Protein AF-A0A1V4M5H8-F1 (afdb_monomer_lite)

Radius of gyration: 16.54 Å; chains: 1; bounding box: 33×62×36 Å

Foldseek 3Di:
DDDPPPPDPPPPFAFQVVLCVVADPQADEDEDPVGGTDDVLVSQLVNLLSVDPQWRYWYDYRFKIKTKSAAPPDPVRGHDFAEPDQDMFIWMWGADPVQQEIERPGGYDNDPPSRLSSLCSSPVSRDLSHAYEYADDPDVCPVVVVCVVPVSHHYDHD

Sequence (158 aa):
MVPHDSRSQHKQENTVAQLIKDVNDDTQIWALKKVKTIHPIVESTVKNLAGLEIIKFIRITGNSIQASSELSGNKLKVPATKPFHPTAAGVHLIYDFEFKTMEFYELNSPAKGWGEKMVNASLQSLPKDWEVALVFDWSNGFWDKMEQKYNHVRWLRI

Structure (mmCIF, N/CA/C/O backbone):
data_AF-A0A1V4M5H8-F1
#
_entry.id   AF-A0A1V4M5H8-F1
#
loop_
_atom_site.group_PDB
_atom_site.id
_atom_site.type_symbol
_atom_site.label_atom_id
_atom_site.label_alt_id
_atom_site.label_comp_id
_atom_site.label_asym_id
_atom_site.label_entity_id
_atom_site.label_seq_id
_atom_site.pdbx_PDB_ins_code
_atom_site.Cartn_x
_atom_site.Cartn_y
_atom_site.Cartn_z
_atom_site.occupancy
_atom_site.B_iso_or_equiv
_atom_site.auth_seq_id
_atom_site.auth_comp_id
_atom_site.auth_asym_id
_atom_site.auth_atom_id
_atom_site.pdbx_PDB_model_num
ATOM 1 N N . MET A 1 1 ? -16.929 -46.183 10.441 1.00 47.81 1 MET A N 1
ATOM 2 C CA . MET A 1 1 ? -17.044 -45.068 11.400 1.00 47.81 1 MET A CA 1
ATOM 3 C C . MET A 1 1 ? -15.652 -44.530 11.690 1.00 47.81 1 MET A C 1
ATOM 5 O O . MET A 1 1 ? -14.951 -45.119 12.493 1.00 47.81 1 MET A O 1
ATOM 9 N N . VAL A 1 2 ? -15.261 -43.455 11.001 1.00 38.75 2 VAL A N 1
ATOM 10 C CA . VAL A 1 2 ? -14.340 -42.414 11.490 1.00 38.75 2 VAL A CA 1
ATOM 11 C C . VAL A 1 2 ? -14.805 -41.129 10.789 1.00 38.75 2 VAL A C 1
ATOM 13 O O . VAL A 1 2 ? -14.890 -41.150 9.560 1.00 38.75 2 VAL A O 1
ATOM 16 N N . PRO A 1 3 ? -15.203 -40.055 11.490 1.00 43.56 3 PRO A N 1
ATOM 17 C CA . PRO A 1 3 ? -15.567 -38.811 10.828 1.00 43.56 3 PRO A CA 1
ATOM 18 C C . PRO A 1 3 ? -14.292 -38.117 10.353 1.00 43.56 3 PRO A C 1
ATOM 20 O O . PRO A 1 3 ? -13.342 -37.952 11.120 1.00 43.56 3 PRO A O 1
ATOM 23 N N . HIS A 1 4 ? -14.275 -37.706 9.088 1.00 39.00 4 HIS A N 1
ATOM 24 C CA . HIS A 1 4 ? -13.266 -36.800 8.562 1.00 39.00 4 HIS A CA 1
ATOM 25 C C . HIS A 1 4 ? -13.583 -35.410 9.131 1.00 39.00 4 HIS A C 1
ATOM 27 O O . HIS A 1 4 ? -14.457 -34.707 8.631 1.00 39.00 4 HIS A O 1
ATOM 33 N N . ASP A 1 5 ? -12.955 -35.069 10.255 1.00 41.41 5 ASP A N 1
ATOM 34 C CA . ASP A 1 5 ? -13.091 -33.760 10.891 1.00 41.41 5 ASP A CA 1
ATOM 35 C C . ASP A 1 5 ? -12.311 -32.735 10.054 1.00 41.41 5 ASP A C 1
ATOM 37 O O . ASP A 1 5 ? -11.126 -32.476 10.269 1.00 41.41 5 ASP A O 1
ATOM 41 N N . SER A 1 6 ? -12.968 -32.190 9.031 1.00 41.28 6 SER A N 1
ATOM 42 C CA . SER A 1 6 ? -12.503 -31.037 8.265 1.00 41.28 6 SER A CA 1
ATOM 43 C C . SER A 1 6 ? -12.660 -29.769 9.107 1.00 41.28 6 SER A C 1
ATOM 45 O O . SER A 1 6 ? -13.464 -28.891 8.795 1.00 41.28 6 SER A O 1
ATOM 47 N N . ARG A 1 7 ? -11.884 -29.654 10.188 1.00 39.81 7 ARG A N 1
ATOM 48 C CA . ARG A 1 7 ? -11.632 -28.360 10.826 1.00 39.81 7 ARG A CA 1
ATOM 49 C C . ARG A 1 7 ? -10.633 -27.610 9.966 1.00 39.81 7 ARG A C 1
ATOM 51 O O . ARG A 1 7 ? -9.421 -27.724 10.138 1.00 39.81 7 ARG A O 1
ATOM 58 N N . SER A 1 8 ? -11.168 -26.836 9.026 1.00 40.91 8 SER A N 1
ATOM 59 C CA . SER A 1 8 ? -10.464 -25.694 8.459 1.00 40.91 8 SER A CA 1
ATOM 60 C C . SER A 1 8 ? -9.849 -24.899 9.607 1.00 40.91 8 SER A C 1
ATOM 62 O O . SER A 1 8 ? -10.552 -24.470 10.525 1.00 40.91 8 SER A O 1
ATOM 64 N N . GLN A 1 9 ? -8.530 -24.745 9.578 1.00 37.97 9 GLN A N 1
ATOM 65 C CA . GLN A 1 9 ? -7.795 -23.889 10.494 1.00 37.97 9 GLN A CA 1
ATOM 66 C C . GLN A 1 9 ? -8.355 -22.467 10.367 1.00 37.97 9 GLN A C 1
ATOM 68 O O . GLN A 1 9 ? -8.009 -21.737 9.440 1.00 37.97 9 GLN A O 1
ATOM 73 N N . HIS A 1 10 ? -9.246 -22.071 11.275 1.00 40.69 10 HIS A N 1
ATOM 74 C CA . HIS A 1 10 ? -9.630 -20.676 11.432 1.00 40.69 10 HIS A CA 1
ATOM 75 C C . HIS A 1 10 ? -8.394 -19.925 11.931 1.00 40.69 10 HIS A C 1
ATOM 77 O O . HIS A 1 10 ? -8.115 -19.885 13.129 1.00 40.69 10 HIS A O 1
ATOM 83 N N . LYS A 1 11 ? -7.617 -19.361 10.998 1.00 53.97 11 LYS A N 1
ATOM 84 C CA . LYS A 1 11 ? -6.679 -18.282 11.308 1.00 53.97 11 LYS A CA 1
ATOM 85 C C . LYS A 1 11 ? -7.484 -17.211 12.042 1.00 53.97 11 LYS A C 1
ATOM 87 O O . LYS A 1 11 ? -8.500 -16.752 11.533 1.00 53.97 11 LYS A O 1
ATOM 92 N N . GLN A 1 12 ? -7.058 -16.885 13.254 1.00 56.12 12 GLN A N 1
ATOM 93 C CA . GLN A 1 12 ? -7.701 -15.901 14.114 1.00 56.12 12 GLN A CA 1
ATOM 94 C C . GLN A 1 12 ? -7.756 -14.563 13.359 1.00 56.12 12 GLN A C 1
ATOM 96 O O . GLN A 1 12 ? -6.716 -13.983 13.053 1.00 56.12 12 GLN A O 1
ATOM 101 N N . GLU A 1 13 ? -8.950 -14.125 12.959 1.00 64.19 13 GLU A N 1
ATOM 102 C CA . GLU A 1 13 ? -9.109 -12.844 12.275 1.00 64.19 13 GLU A CA 1
ATOM 103 C C . GLU A 1 13 ? -8.926 -11.710 13.287 1.00 64.19 13 GLU A C 1
ATOM 105 O O . GLU A 1 13 ? -9.642 -11.634 14.290 1.00 64.19 13 GLU A O 1
ATOM 110 N N . ASN A 1 14 ? -7.967 -10.821 13.030 1.00 79.69 14 ASN A N 1
ATOM 111 C CA . ASN A 1 14 ? -7.716 -9.673 13.892 1.00 79.69 14 ASN A CA 1
ATOM 112 C C . ASN A 1 14 ? -8.753 -8.575 13.644 1.00 79.69 14 ASN A C 1
ATOM 114 O O . ASN A 1 14 ? -9.340 -8.464 12.565 1.00 79.69 14 ASN A O 1
ATOM 118 N N . THR A 1 15 ? -9.016 -7.757 14.663 1.00 90.19 15 THR A N 1
ATOM 119 C CA . THR A 1 15 ? -9.978 -6.654 14.537 1.00 90.19 15 THR A CA 1
ATOM 120 C C . THR A 1 15 ? -9.291 -5.390 14.037 1.00 90.19 15 THR A C 1
ATOM 122 O O . THR A 1 15 ? -8.154 -5.100 14.411 1.00 90.19 15 THR A O 1
ATOM 125 N N . VAL A 1 16 ? -10.011 -4.577 13.258 1.00 88.19 16 VAL A N 1
ATOM 126 C CA . VAL A 1 16 ? -9.528 -3.248 12.835 1.00 88.19 16 VAL A CA 1
ATOM 127 C C . VAL A 1 16 ? -9.156 -2.388 14.048 1.00 88.19 16 VAL A C 1
ATOM 129 O O . VAL A 1 16 ? -8.155 -1.680 14.028 1.00 88.19 16 VAL A O 1
ATOM 132 N N . ALA A 1 17 ? -9.949 -2.462 15.120 1.00 88.12 17 ALA A N 1
ATOM 133 C CA . ALA A 1 17 ? -9.719 -1.682 16.332 1.00 88.12 17 ALA A CA 1
ATOM 134 C C . ALA A 1 17 ? -8.404 -2.050 17.033 1.00 88.12 17 ALA A C 1
ATOM 136 O O . ALA A 1 17 ? -7.766 -1.165 17.597 1.00 88.12 17 ALA A O 1
ATOM 137 N N . GLN A 1 18 ? -8.001 -3.325 17.002 1.00 88.94 18 GLN A N 1
ATOM 138 C CA . GLN A 1 18 ? -6.710 -3.744 17.545 1.00 88.94 18 GLN A CA 1
ATOM 139 C C . GLN A 1 18 ? -5.562 -3.268 16.654 1.00 88.94 18 GLN A C 1
ATOM 141 O O . GLN A 1 18 ? -4.627 -2.665 17.163 1.00 88.94 18 GLN A O 1
ATOM 146 N N . LEU A 1 19 ? -5.677 -3.431 15.331 1.00 90.00 19 LEU A N 1
ATOM 147 C CA . LEU A 1 19 ? -4.668 -2.935 14.389 1.00 90.00 19 LEU A CA 1
ATOM 148 C C . LEU A 1 19 ? -4.396 -1.436 14.575 1.00 90.00 19 LEU A C 1
ATOM 150 O O . LEU A 1 19 ? -3.241 -1.036 14.614 1.00 90.00 19 LEU A O 1
ATOM 154 N N . ILE A 1 20 ? -5.441 -0.615 14.712 1.00 88.75 20 ILE A N 1
ATOM 155 C CA . ILE A 1 20 ? -5.278 0.835 14.899 1.00 88.75 20 ILE A CA 1
ATOM 156 C C . ILE A 1 20 ? -4.496 1.153 16.183 1.00 88.75 20 ILE A C 1
ATOM 158 O O . ILE A 1 20 ? -3.740 2.112 16.195 1.00 88.75 20 ILE A O 1
ATOM 162 N N . LYS A 1 21 ? -4.648 0.355 17.247 1.00 87.12 21 LYS A N 1
ATOM 163 C CA . LYS A 1 21 ? -3.900 0.536 18.504 1.00 87.12 21 LYS A CA 1
ATOM 164 C C . LYS A 1 21 ? -2.452 0.054 18.420 1.00 87.12 21 LYS A C 1
ATOM 166 O O . LYS A 1 21 ? -1.613 0.546 19.162 1.00 87.12 21 LYS A O 1
ATOM 171 N N . ASP A 1 22 ? -2.185 -0.935 17.573 1.00 85.44 22 ASP A N 1
ATOM 172 C CA . ASP A 1 22 ? -0.861 -1.548 17.428 1.00 85.44 22 ASP A CA 1
ATOM 173 C C . ASP A 1 22 ? 0.089 -0.721 16.545 1.00 85.44 22 ASP A C 1
ATOM 175 O O . ASP A 1 22 ? 1.280 -1.027 16.470 1.00 85.44 22 ASP A O 1
ATOM 179 N N . VAL A 1 23 ? -0.428 0.273 15.822 1.00 85.00 23 VAL A N 1
ATOM 180 C CA . VAL A 1 23 ? 0.342 1.099 14.888 1.00 85.00 23 VAL A CA 1
ATOM 181 C C . VAL A 1 23 ? 0.589 2.483 15.490 1.00 85.00 23 VAL A C 1
ATOM 183 O O . VAL A 1 23 ? -0.276 3.020 16.170 1.00 85.00 23 VAL A O 1
ATOM 186 N N . ASN A 1 24 ? 1.781 3.037 15.241 1.00 66.56 24 ASN A N 1
ATOM 187 C CA . ASN A 1 24 ? 2.227 4.346 15.732 1.00 66.56 24 ASN A CA 1
ATOM 188 C C . ASN A 1 24 ? 1.207 5.474 15.453 1.00 66.56 24 ASN A C 1
ATOM 190 O O . ASN A 1 24 ? 0.618 5.532 14.370 1.00 66.56 24 ASN A O 1
ATOM 194 N N . ASP A 1 25 ? 1.089 6.409 16.399 1.00 75.56 25 ASP A N 1
ATOM 195 C CA . ASP A 1 25 ? 0.142 7.532 16.414 1.00 75.56 25 ASP A CA 1
ATOM 196 C C . ASP A 1 25 ? 0.324 8.520 15.242 1.00 75.56 25 ASP A C 1
ATOM 198 O O . ASP A 1 25 ? -0.598 9.269 14.909 1.00 75.56 25 ASP A O 1
ATOM 202 N N . ASP A 1 26 ? 1.483 8.508 14.575 1.00 86.31 26 ASP A N 1
ATOM 203 C CA . ASP A 1 26 ? 1.787 9.402 13.447 1.00 86.31 26 ASP A CA 1
ATOM 204 C C . ASP A 1 26 ? 1.013 9.059 12.159 1.00 86.31 26 ASP A C 1
ATOM 206 O O . ASP A 1 26 ? 0.905 9.894 11.254 1.00 86.31 26 ASP A O 1
ATOM 210 N N . THR A 1 27 ? 0.457 7.843 12.056 1.00 94.00 27 THR A N 1
ATOM 211 C CA . THR A 1 27 ? -0.335 7.403 10.897 1.00 94.00 27 THR A CA 1
ATOM 212 C C . THR A 1 27 ? -1.812 7.294 11.256 1.00 94.00 27 THR A C 1
ATOM 214 O O . THR A 1 27 ? -2.223 6.483 12.081 1.00 94.00 27 THR A O 1
ATOM 217 N N . GLN A 1 28 ? -2.662 8.047 10.559 1.00 95.06 28 GLN A N 1
ATOM 218 C CA . GLN A 1 28 ? -4.109 7.922 10.704 1.00 95.06 28 GLN A CA 1
ATOM 219 C C . GLN A 1 28 ? -4.620 6.712 9.923 1.00 95.06 28 GLN A C 1
ATOM 221 O O . GLN A 1 28 ? -4.545 6.676 8.692 1.00 95.06 28 GLN A O 1
ATOM 226 N N . ILE A 1 29 ? -5.199 5.749 10.640 1.00 95.06 29 ILE A N 1
ATOM 227 C CA . ILE A 1 29 ? -5.751 4.518 10.071 1.00 95.06 29 ILE A CA 1
ATOM 228 C C . ILE A 1 29 ? -7.250 4.443 10.341 1.00 95.06 29 ILE A C 1
ATOM 230 O O . ILE A 1 29 ? -7.710 4.637 11.465 1.00 95.06 29 ILE A O 1
ATOM 234 N N . TRP A 1 30 ? -8.033 4.121 9.314 1.00 94.44 30 TRP A N 1
ATOM 235 C CA . TRP A 1 30 ? -9.450 3.805 9.481 1.00 94.44 30 TRP A CA 1
ATOM 236 C C . TRP A 1 30 ? -9.918 2.777 8.455 1.00 94.44 30 TRP A C 1
ATOM 238 O O . TRP A 1 30 ? -9.335 2.612 7.384 1.00 94.44 30 TRP A O 1
ATOM 248 N N . ALA A 1 31 ? -11.026 2.109 8.766 1.00 93.88 31 ALA A N 1
ATOM 249 C CA . ALA A 1 31 ? -11.697 1.206 7.843 1.00 93.88 31 ALA A CA 1
ATOM 250 C C . ALA A 1 31 ? -13.118 1.682 7.523 1.00 93.88 31 ALA A C 1
ATOM 252 O O . ALA A 1 31 ? -13.716 2.481 8.251 1.00 93.88 31 ALA A O 1
ATOM 253 N N . LEU A 1 32 ? -13.693 1.175 6.431 1.00 90.44 32 LEU A N 1
ATOM 254 C CA . LEU A 1 32 ? -15.132 1.311 6.199 1.00 90.44 32 LEU A CA 1
ATOM 255 C C . LEU A 1 32 ? -15.920 0.648 7.338 1.00 90.44 3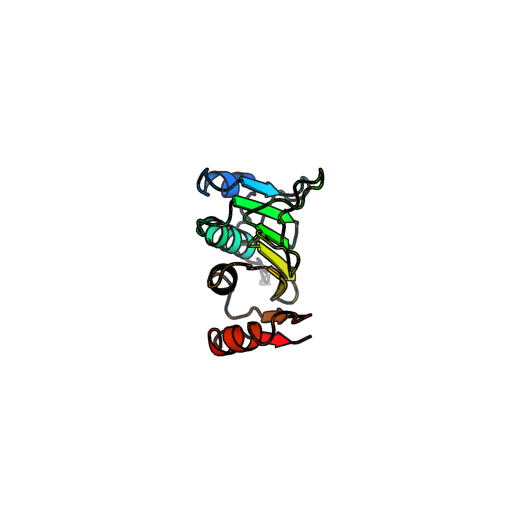2 LEU A C 1
ATOM 257 O O . LEU A 1 32 ? -15.578 -0.446 7.763 1.00 90.44 32 LEU A O 1
ATOM 261 N N . LYS A 1 33 ? -17.040 1.253 7.761 1.00 85.19 33 LYS A N 1
ATOM 262 C CA . LYS A 1 33 ? -17.854 0.803 8.914 1.00 85.19 33 LYS A CA 1
ATOM 263 C C . LYS A 1 33 ? -18.245 -0.686 8.887 1.00 85.19 33 LYS A C 1
ATOM 265 O O . LYS A 1 33 ? -18.452 -1.288 9.935 1.00 85.19 33 LYS A O 1
ATOM 270 N N . LYS A 1 34 ? -18.377 -1.271 7.692 1.00 89.62 34 LYS A N 1
ATOM 271 C CA . LYS A 1 34 ? -18.722 -2.689 7.495 1.00 89.62 34 LYS A CA 1
ATOM 272 C C . LYS A 1 34 ? -17.555 -3.659 7.728 1.00 89.62 34 LYS A C 1
ATOM 274 O O . LYS A 1 34 ? -17.796 -4.848 7.884 1.00 89.62 34 LYS A O 1
ATOM 279 N N . VAL A 1 35 ? -16.319 -3.168 7.747 1.00 89.06 35 VAL A N 1
ATOM 280 C CA . VAL A 1 35 ? -15.102 -3.959 7.956 1.00 89.06 35 VAL A CA 1
ATOM 281 C C . VAL A 1 35 ? -14.821 -3.997 9.453 1.00 89.06 35 VAL A C 1
ATOM 283 O O . VAL A 1 35 ? -14.439 -2.990 10.046 1.00 89.06 35 VAL A O 1
ATOM 286 N N . LYS A 1 36 ? -15.075 -5.148 10.078 1.00 86.44 36 LYS A N 1
ATOM 287 C CA . LYS A 1 36 ? -14.843 -5.359 11.518 1.00 86.44 36 LYS A CA 1
ATOM 288 C C . LYS A 1 36 ? -13.578 -6.170 11.770 1.00 86.44 36 LYS A C 1
ATOM 290 O O . LYS A 1 36 ? -12.811 -5.849 12.680 1.00 86.44 36 LYS A O 1
ATOM 295 N N . THR A 1 37 ? -13.372 -7.187 10.946 1.00 89.88 37 THR A N 1
ATOM 296 C CA . THR A 1 37 ? -12.200 -8.052 10.945 1.00 89.88 37 THR A CA 1
ATOM 297 C C . THR A 1 37 ? -11.354 -7.804 9.703 1.00 89.88 37 THR A C 1
ATOM 299 O O . THR A 1 37 ? -11.828 -7.228 8.719 1.00 89.88 37 THR A O 1
ATOM 302 N N . ILE A 1 38 ? -10.082 -8.185 9.776 1.00 90.44 38 ILE A N 1
ATOM 303 C CA . ILE A 1 38 ? -9.113 -8.045 8.692 1.00 90.44 38 ILE A CA 1
ATOM 304 C C . ILE A 1 38 ? -8.338 -9.341 8.500 1.00 90.44 38 ILE A C 1
ATOM 306 O O . ILE A 1 38 ? -8.006 -10.048 9.453 1.00 90.44 38 ILE A O 1
ATOM 310 N N . HIS A 1 39 ? -8.021 -9.630 7.242 1.00 91.88 39 HIS A N 1
ATOM 311 C CA . HIS A 1 39 ? -7.163 -10.750 6.900 1.00 91.88 39 HIS A CA 1
ATOM 312 C C . HIS A 1 39 ? -5.713 -10.471 7.358 1.00 91.88 39 HIS A C 1
ATOM 314 O O . HIS A 1 39 ? -5.236 -9.348 7.171 1.00 91.88 39 HIS A O 1
ATOM 320 N N . PRO A 1 40 ? -4.957 -11.461 7.875 1.00 92.00 40 PRO A N 1
ATOM 321 C CA . PRO A 1 40 ? -3.594 -11.241 8.387 1.00 92.00 40 PRO A CA 1
ATOM 322 C C . PRO A 1 40 ? -2.603 -10.628 7.384 1.00 92.00 40 PRO A C 1
ATOM 324 O O . PRO A 1 40 ? -1.673 -9.920 7.771 1.00 92.00 40 PRO A O 1
ATOM 327 N N . ILE A 1 41 ? -2.802 -10.882 6.085 1.00 93.19 41 ILE A N 1
ATOM 328 C CA . ILE A 1 41 ? -1.998 -10.260 5.016 1.00 93.19 41 ILE A CA 1
ATOM 329 C C . ILE A 1 41 ? -2.260 -8.755 4.968 1.00 93.19 41 ILE A C 1
ATOM 331 O O . ILE A 1 41 ? -1.312 -7.979 4.972 1.00 93.19 41 ILE A O 1
ATOM 335 N N . VAL A 1 42 ? -3.533 -8.345 5.002 1.00 94.44 42 VAL A N 1
ATOM 336 C CA . VAL A 1 42 ? -3.925 -6.927 5.024 1.00 94.44 42 VAL A CA 1
ATOM 337 C C . VAL A 1 42 ? -3.336 -6.248 6.251 1.00 94.44 42 VAL A C 1
ATOM 339 O O . VAL A 1 42 ? -2.742 -5.184 6.133 1.00 94.44 42 VAL A O 1
ATOM 342 N N . GLU A 1 43 ? -3.445 -6.875 7.421 1.00 94.25 43 GLU A N 1
ATOM 343 C CA . GLU A 1 43 ? -2.879 -6.335 8.657 1.00 94.25 43 GLU A CA 1
ATOM 344 C C . GLU A 1 43 ? -1.371 -6.091 8.551 1.00 94.25 43 GLU A C 1
ATOM 346 O O . GLU A 1 43 ? -0.888 -5.006 8.876 1.00 94.25 43 GLU A O 1
ATOM 351 N N . SER A 1 44 ? -0.635 -7.093 8.070 1.00 94.56 44 SER A N 1
ATOM 352 C CA . SER A 1 44 ? 0.820 -7.019 7.956 1.00 94.56 44 SER A CA 1
ATOM 353 C C . SER A 1 44 ? 1.230 -5.957 6.933 1.00 94.56 44 SER A C 1
ATOM 355 O O . SER A 1 44 ? 2.101 -5.138 7.218 1.00 94.56 44 SER A O 1
ATOM 357 N N . THR A 1 45 ? 0.544 -5.881 5.788 1.00 96.12 45 THR A N 1
ATOM 358 C CA . THR A 1 45 ? 0.765 -4.819 4.799 1.00 96.12 45 THR A CA 1
ATOM 359 C C . THR A 1 45 ? 0.475 -3.429 5.373 1.00 96.12 45 THR A C 1
ATOM 361 O O . THR A 1 45 ? 1.265 -2.513 5.150 1.00 96.12 45 THR A O 1
ATOM 364 N N . VAL A 1 46 ? -0.597 -3.250 6.158 1.00 95.94 46 VAL A N 1
ATOM 365 C CA . VAL A 1 46 ? -0.882 -1.964 6.822 1.00 95.94 46 VAL A CA 1
ATOM 366 C C . VAL A 1 46 ? 0.236 -1.584 7.791 1.00 95.94 46 VAL A C 1
ATOM 368 O O . VAL A 1 46 ? 0.712 -0.452 7.733 1.00 95.94 46 VAL A O 1
ATOM 371 N N . LYS A 1 47 ? 0.696 -2.516 8.637 1.00 95.69 47 LYS A N 1
ATOM 372 C CA . LYS A 1 47 ? 1.803 -2.276 9.580 1.00 95.69 47 LYS A CA 1
ATOM 373 C C . LYS A 1 47 ? 3.083 -1.854 8.849 1.00 95.69 47 LYS A C 1
ATOM 375 O O . LYS A 1 47 ? 3.734 -0.895 9.252 1.00 95.69 47 LYS A O 1
ATOM 380 N N . ASN A 1 48 ? 3.404 -2.506 7.732 1.00 96.69 48 ASN A N 1
ATOM 381 C CA . ASN A 1 48 ? 4.577 -2.166 6.925 1.00 96.69 48 ASN A CA 1
ATOM 382 C C . ASN A 1 48 ? 4.474 -0.783 6.278 1.00 96.69 48 ASN A C 1
ATOM 384 O O . ASN A 1 48 ? 5.440 -0.025 6.290 1.00 96.69 48 ASN A O 1
ATOM 388 N N . LEU A 1 49 ? 3.314 -0.464 5.695 1.00 97.00 49 LEU A N 1
ATOM 389 C CA . LEU A 1 49 ? 3.081 0.823 5.042 1.00 97.00 49 LEU A CA 1
ATOM 390 C C . LEU A 1 49 ? 3.093 1.969 6.055 1.00 97.00 49 LEU A C 1
ATOM 392 O O . LEU A 1 49 ? 3.677 3.007 5.769 1.00 97.00 49 LEU A O 1
ATOM 396 N N . ALA A 1 50 ? 2.519 1.768 7.242 1.00 96.25 50 ALA A N 1
ATOM 397 C CA . ALA A 1 50 ? 2.562 2.746 8.328 1.00 96.25 50 ALA A CA 1
ATOM 398 C C . ALA A 1 50 ? 3.976 2.959 8.895 1.00 96.25 50 ALA A C 1
ATOM 400 O O . ALA A 1 50 ? 4.261 3.997 9.479 1.00 96.25 50 ALA A O 1
ATOM 401 N N . GLY A 1 51 ? 4.881 1.993 8.708 1.00 95.19 51 GLY A N 1
ATOM 402 C CA . GLY A 1 51 ? 6.298 2.144 9.045 1.00 95.19 51 GLY A CA 1
ATOM 403 C C . GLY A 1 51 ? 7.077 3.054 8.087 1.00 95.19 51 GLY A C 1
ATOM 404 O O . GLY A 1 51 ? 8.234 3.375 8.356 1.00 95.19 51 GLY A O 1
ATOM 405 N N . LEU A 1 52 ? 6.485 3.470 6.962 1.00 95.56 52 LEU A N 1
ATOM 406 C CA . LEU A 1 52 ? 7.102 4.420 6.042 1.00 95.56 52 LEU A CA 1
ATOM 407 C C . LEU A 1 52 ? 6.798 5.850 6.500 1.00 95.56 52 LEU A C 1
ATOM 409 O O . LEU A 1 52 ? 5.655 6.280 6.425 1.00 95.56 52 LEU A O 1
ATOM 413 N N . GLU A 1 53 ? 7.829 6.619 6.859 1.00 94.12 53 GLU A N 1
ATOM 414 C CA . GLU A 1 53 ? 7.704 8.004 7.368 1.00 94.12 53 GLU A CA 1
ATOM 415 C C . GLU A 1 53 ? 6.863 8.955 6.489 1.00 94.12 53 GLU A C 1
ATOM 417 O O . GLU A 1 53 ? 6.316 9.943 6.974 1.00 94.12 53 GLU A O 1
ATOM 422 N N . ILE A 1 54 ? 6.754 8.677 5.185 1.00 95.25 54 ILE A N 1
ATOM 423 C CA . ILE A 1 54 ? 5.968 9.491 4.254 1.00 95.25 54 ILE A CA 1
ATOM 424 C C . ILE A 1 54 ? 4.463 9.197 4.322 1.00 95.25 54 ILE A C 1
ATOM 426 O O . ILE A 1 54 ? 3.659 10.059 3.966 1.00 95.25 54 ILE A O 1
ATOM 430 N N . ILE A 1 55 ? 4.068 7.992 4.738 1.00 97.38 55 ILE A N 1
ATOM 431 C CA . ILE A 1 55 ? 2.673 7.558 4.760 1.00 97.38 55 ILE A CA 1
ATOM 432 C C . ILE A 1 55 ? 2.016 8.099 6.024 1.00 97.38 55 ILE A C 1
ATOM 434 O O . ILE A 1 55 ? 2.432 7.803 7.134 1.00 97.38 55 ILE A O 1
ATOM 438 N N . LYS A 1 56 ? 0.961 8.894 5.840 1.00 96.69 56 LYS A N 1
ATOM 439 C CA . LYS A 1 56 ? 0.233 9.553 6.938 1.00 96.69 56 LYS A CA 1
ATOM 440 C C . LYS A 1 56 ? -1.192 9.049 7.082 1.00 96.69 56 LYS A C 1
ATOM 442 O O . LYS A 1 56 ? -1.808 9.207 8.131 1.00 96.69 56 LYS A O 1
ATOM 447 N N . PHE A 1 57 ? -1.732 8.477 6.012 1.00 97.44 57 PHE A N 1
ATOM 448 C CA . PHE A 1 57 ? -3.128 8.097 5.913 1.00 97.44 57 PHE A CA 1
ATOM 449 C C . PHE A 1 57 ? -3.237 6.703 5.323 1.00 97.44 57 PHE A C 1
ATOM 451 O O . PHE A 1 57 ? -2.771 6.478 4.206 1.00 97.44 57 PHE A O 1
ATOM 458 N N . ILE A 1 58 ? -3.897 5.792 6.037 1.00 97.44 58 ILE A N 1
ATOM 459 C CA . ILE A 1 58 ? -4.231 4.462 5.533 1.00 97.44 58 ILE A CA 1
ATOM 460 C C . ILE A 1 58 ? -5.724 4.211 5.704 1.00 97.44 58 ILE A C 1
ATOM 462 O O . ILE A 1 58 ? -6.288 4.265 6.796 1.00 97.44 58 ILE A O 1
ATOM 466 N N . ARG A 1 59 ? -6.369 3.884 4.591 1.00 96.50 59 ARG A N 1
ATOM 467 C CA . ARG A 1 59 ? -7.772 3.510 4.520 1.00 96.50 59 ARG A CA 1
ATOM 468 C C . ARG A 1 59 ? -7.890 2.050 4.124 1.00 96.50 59 ARG A C 1
ATOM 470 O O . ARG A 1 59 ? -7.443 1.660 3.049 1.00 96.50 59 ARG A O 1
ATOM 477 N N . ILE A 1 60 ? -8.563 1.273 4.961 1.00 95.75 60 ILE A N 1
ATOM 478 C CA . ILE A 1 60 ? -8.852 -0.139 4.713 1.00 95.75 60 ILE A CA 1
ATOM 479 C C . ILE A 1 60 ?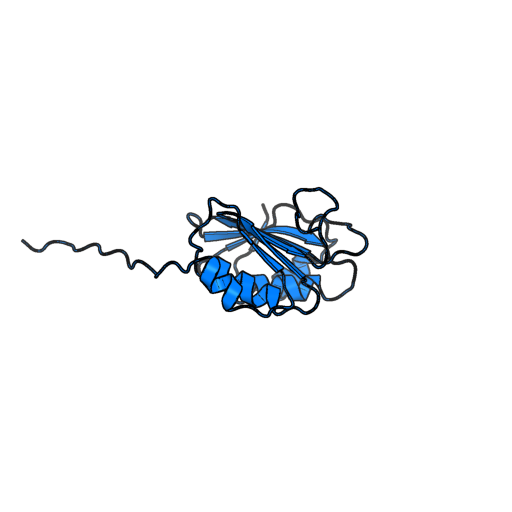 -10.283 -0.266 4.180 1.00 95.75 60 ILE A C 1
ATOM 481 O O . ILE A 1 60 ? -11.256 0.212 4.778 1.00 95.75 60 ILE A O 1
ATOM 485 N N . THR A 1 61 ? -10.427 -0.925 3.040 1.00 88.38 61 THR A N 1
ATOM 486 C CA . THR A 1 61 ? -11.709 -1.429 2.547 1.00 88.38 61 THR A CA 1
ATOM 487 C C . THR A 1 61 ? -11.727 -2.953 2.679 1.00 88.38 61 THR A C 1
ATOM 489 O O . THR A 1 61 ? -10.705 -3.554 2.992 1.00 88.38 61 THR A O 1
ATOM 492 N N . GLY A 1 62 ? -12.889 -3.593 2.506 1.00 83.62 62 GLY A N 1
ATOM 493 C CA . GLY A 1 62 ? -13.029 -5.034 2.771 1.00 83.62 62 GLY A CA 1
ATOM 494 C C . GLY A 1 62 ? -11.986 -5.903 2.057 1.00 83.62 62 GLY A C 1
ATOM 495 O O . GLY A 1 62 ? -11.543 -6.892 2.625 1.00 83.62 62 GLY A O 1
ATOM 496 N N . ASN A 1 63 ? -11.559 -5.497 0.860 1.00 90.88 63 ASN A N 1
ATOM 497 C CA . ASN A 1 63 ? -10.556 -6.188 0.057 1.00 90.88 63 ASN A CA 1
ATOM 498 C C . ASN A 1 63 ? -9.481 -5.243 -0.503 1.00 90.88 63 ASN A C 1
ATOM 500 O O . ASN A 1 63 ? -8.848 -5.568 -1.499 1.00 90.88 63 ASN A O 1
ATOM 504 N N . SER A 1 64 ? -9.285 -4.054 0.070 1.00 95.88 64 SER A N 1
ATOM 505 C CA . SER A 1 64 ? -8.314 -3.103 -0.479 1.00 95.88 64 SER A CA 1
ATOM 506 C C . SER A 1 64 ? -7.665 -2.236 0.594 1.00 95.88 64 SER A C 1
ATOM 508 O O . SER A 1 64 ? -8.244 -1.992 1.655 1.00 95.88 64 SER A O 1
ATOM 510 N N . ILE A 1 65 ? -6.460 -1.751 0.310 1.00 97.44 65 ILE A N 1
ATOM 511 C CA . ILE A 1 65 ? -5.736 -0.783 1.136 1.00 97.44 65 ILE A CA 1
ATOM 512 C C . ILE A 1 65 ? -5.417 0.424 0.267 1.00 97.44 65 ILE A C 1
ATOM 514 O O . ILE A 1 65 ? -4.864 0.275 -0.816 1.00 97.44 65 ILE A O 1
ATOM 518 N N . GLN A 1 66 ? -5.719 1.622 0.752 1.00 98.00 66 GLN A N 1
ATOM 519 C CA . GLN A 1 66 ? -5.238 2.876 0.175 1.00 98.00 66 GLN A CA 1
ATOM 520 C C . GLN A 1 66 ? -4.336 3.538 1.204 1.00 98.00 66 GLN A C 1
ATOM 522 O O . GLN A 1 66 ? -4.787 3.806 2.313 1.00 98.00 66 GLN A O 1
ATOM 527 N N . ALA A 1 67 ? -3.083 3.796 0.855 1.00 98.00 67 ALA A N 1
ATOM 528 C CA . ALA A 1 67 ? -2.116 4.447 1.728 1.00 98.00 67 ALA A CA 1
ATOM 529 C C . ALA A 1 67 ? -1.509 5.651 1.009 1.00 98.00 67 ALA A C 1
ATOM 531 O O . ALA A 1 67 ? -1.194 5.556 -0.175 1.00 98.00 67 ALA A O 1
ATOM 532 N N . SER A 1 68 ? -1.368 6.787 1.690 1.00 98.25 68 SER A N 1
ATOM 533 C CA . SER A 1 68 ? -0.773 7.982 1.087 1.00 98.25 68 SER A CA 1
ATOM 534 C C . SER A 1 68 ? -0.230 8.966 2.121 1.00 98.25 68 SER A C 1
ATOM 536 O O . SER A 1 68 ? -0.621 8.961 3.292 1.00 98.25 68 SER A O 1
ATOM 538 N N . SER A 1 69 ? 0.649 9.852 1.665 1.00 97.56 69 SER A N 1
ATOM 539 C CA . SER A 1 69 ? 1.073 11.050 2.388 1.00 97.56 69 SER A CA 1
ATOM 540 C C . SER A 1 69 ? -0.005 12.133 2.458 1.00 97.56 69 SER A C 1
ATOM 542 O O . SER A 1 69 ? 0.077 13.025 3.302 1.00 97.56 69 SER A O 1
ATOM 544 N N . GLU A 1 70 ? -1.007 12.080 1.575 1.00 97.00 70 GLU A N 1
ATOM 545 C CA . GLU A 1 70 ? -2.043 13.104 1.430 1.00 97.00 70 GLU A CA 1
ATOM 546 C C . GLU A 1 70 ? -3.430 12.487 1.212 1.00 97.00 70 GLU A C 1
ATOM 548 O O . GLU A 1 70 ? -3.580 11.351 0.761 1.00 97.00 70 GLU A O 1
ATOM 553 N N . LEU A 1 71 ? -4.476 13.261 1.499 1.00 96.56 71 LEU A N 1
ATOM 554 C CA . LEU A 1 71 ? -5.840 12.925 1.106 1.00 96.56 71 LEU A CA 1
ATOM 555 C C . LEU A 1 71 ? -6.146 13.580 -0.243 1.00 96.56 71 LEU A C 1
ATOM 557 O O . LEU A 1 71 ? -5.859 14.755 -0.452 1.00 96.56 71 LEU A O 1
ATOM 561 N N . SER A 1 72 ? -6.806 12.851 -1.136 1.00 87.19 72 SER A N 1
ATOM 562 C CA . SER A 1 72 ? -7.511 13.456 -2.263 1.00 87.19 72 SER A CA 1
ATOM 563 C C . SER A 1 72 ? -8.558 14.407 -1.681 1.00 87.19 72 SER A C 1
ATOM 565 O O . SER A 1 72 ? -9.353 13.983 -0.845 1.00 87.19 72 SER A O 1
ATOM 567 N N . GLY A 1 73 ? -8.526 15.691 -2.056 1.00 77.31 73 GLY A N 1
ATOM 568 C CA . GLY A 1 73 ? -9.255 16.807 -1.418 1.00 77.31 73 GLY A CA 1
ATOM 569 C C . GLY A 1 73 ? -10.795 16.735 -1.394 1.00 77.31 73 GLY A C 1
ATOM 570 O O . GLY A 1 73 ? -11.466 17.755 -1.269 1.00 77.31 73 GLY A O 1
ATOM 571 N N . ASN A 1 74 ? -11.383 15.548 -1.533 1.00 74.69 74 ASN A N 1
ATOM 572 C CA . ASN A 1 74 ? -12.794 15.266 -1.337 1.00 74.69 74 ASN A CA 1
ATOM 573 C C . ASN A 1 74 ? -13.158 15.107 0.155 1.00 74.69 74 ASN A C 1
ATOM 575 O O . ASN A 1 74 ? -12.336 14.806 1.019 1.00 74.69 74 ASN A O 1
ATOM 579 N N . LYS A 1 75 ? -14.456 15.243 0.458 1.00 75.88 75 LYS A N 1
ATOM 580 C CA . LYS A 1 75 ? -15.005 15.059 1.817 1.00 75.88 75 LYS A CA 1
ATOM 581 C C . LYS A 1 75 ? -14.874 13.628 2.350 1.00 75.88 75 LYS A C 1
ATOM 583 O O . LYS A 1 75 ? -15.052 13.404 3.542 1.00 75.88 75 LYS A O 1
ATOM 588 N N . LEU A 1 76 ? -14.598 12.658 1.479 1.00 80.56 76 LEU A N 1
ATOM 589 C CA . LEU A 1 76 ? -14.589 11.235 1.813 1.00 80.56 76 LEU A CA 1
ATOM 590 C C . LEU A 1 76 ? -13.280 10.786 2.475 1.00 80.56 76 LEU A C 1
ATOM 592 O O . LEU A 1 76 ? -13.159 9.603 2.796 1.00 80.56 76 LEU A O 1
ATOM 596 N N . LYS A 1 77 ? -12.336 11.718 2.696 1.00 89.38 77 LYS A N 1
ATOM 597 C CA . LYS A 1 77 ? -11.011 11.455 3.266 1.00 89.38 77 LYS A CA 1
ATOM 598 C C . LYS A 1 77 ? -10.351 10.277 2.555 1.00 89.38 77 LYS A C 1
ATOM 600 O O . LYS A 1 77 ? -9.978 9.306 3.187 1.00 89.38 77 LYS A O 1
ATOM 605 N N . VAL A 1 78 ? -10.280 10.293 1.230 1.00 94.56 78 VAL A N 1
ATOM 606 C CA . VAL A 1 78 ? -9.695 9.179 0.466 1.00 94.56 78 VAL A CA 1
ATOM 607 C C . VAL A 1 78 ? -8.202 9.446 0.257 1.00 94.56 78 VAL A C 1
ATOM 609 O O . VAL A 1 78 ? -7.901 10.512 -0.274 1.00 94.56 78 VAL A O 1
ATOM 612 N N . PRO A 1 79 ? -7.270 8.545 0.629 1.00 97.50 79 PRO A N 1
ATOM 613 C CA . PRO A 1 79 ? -5.839 8.731 0.368 1.00 97.50 79 PRO A CA 1
ATOM 614 C C . PRO A 1 79 ? -5.544 8.958 -1.125 1.00 97.50 79 PRO A C 1
ATOM 616 O O . PRO A 1 79 ? -6.160 8.332 -1.985 1.00 97.50 79 PRO A O 1
ATOM 619 N N . ALA A 1 80 ? -4.640 9.884 -1.445 1.00 96.94 80 ALA A N 1
ATOM 620 C CA . ALA A 1 80 ? -4.290 10.230 -2.822 1.00 96.94 80 ALA A CA 1
ATOM 621 C C . ALA A 1 80 ? -3.286 9.221 -3.407 1.00 96.94 80 ALA A C 1
ATOM 623 O O . ALA A 1 80 ? -2.106 9.238 -3.061 1.00 96.94 80 ALA A O 1
ATOM 624 N N . THR A 1 81 ? -3.762 8.342 -4.289 1.00 95.88 81 THR A N 1
ATOM 625 C CA . THR A 1 81 ? -2.979 7.239 -4.885 1.00 95.88 81 THR A CA 1
ATOM 626 C C . THR A 1 81 ? -2.851 7.331 -6.403 1.00 95.88 81 THR A C 1
ATOM 628 O O . THR A 1 81 ? -1.992 6.674 -6.986 1.00 95.88 81 THR A O 1
ATOM 631 N N . LYS A 1 82 ? -3.678 8.170 -7.040 1.00 94.12 82 LYS A N 1
ATOM 632 C CA . LYS A 1 82 ? -3.738 8.313 -8.497 1.00 94.12 82 LYS A CA 1
ATOM 633 C C . LYS A 1 82 ? -2.376 8.682 -9.097 1.00 94.12 82 LYS A C 1
ATOM 635 O O . LYS A 1 82 ? -1.734 9.601 -8.576 1.00 94.12 82 LYS A O 1
ATOM 640 N N . PRO A 1 83 ? -1.976 8.048 -10.215 1.00 91.56 83 PRO A N 1
ATOM 641 C CA . PRO A 1 83 ? -0.772 8.421 -10.945 1.00 91.56 83 PRO A CA 1
ATOM 642 C C . PRO A 1 83 ? -0.739 9.908 -11.312 1.00 91.56 83 PRO A C 1
ATOM 644 O O . PRO A 1 83 ? -1.779 10.536 -11.523 1.00 91.56 83 PRO A O 1
ATOM 647 N N . PHE A 1 84 ? 0.473 10.451 -11.420 1.00 91.44 84 PHE A N 1
ATOM 648 C CA . PHE A 1 84 ? 0.767 11.843 -11.774 1.00 91.44 84 PHE A CA 1
ATOM 649 C C . PHE A 1 84 ? 0.302 12.894 -10.756 1.00 91.44 84 PHE A C 1
ATOM 651 O O . PHE A 1 84 ? 0.317 14.088 -11.059 1.00 91.44 84 PHE A O 1
ATOM 658 N N . HIS A 1 85 ? -0.072 12.495 -9.536 1.00 93.62 85 HIS A N 1
ATOM 659 C CA . HIS A 1 85 ? -0.311 13.469 -8.474 1.00 93.62 85 HIS A CA 1
ATOM 660 C C . HIS A 1 85 ? 1.007 14.202 -8.137 1.00 93.62 85 HIS A C 1
ATOM 662 O O . HIS A 1 85 ? 2.030 13.543 -7.923 1.00 93.62 85 HIS A O 1
ATOM 668 N N . PRO A 1 86 ? 1.019 15.549 -8.069 1.00 94.06 86 PRO A N 1
ATOM 669 C CA . PRO A 1 86 ? 2.263 16.323 -8.038 1.00 94.06 86 PRO A CA 1
ATOM 670 C C . PRO A 1 86 ? 3.084 16.150 -6.752 1.00 94.06 86 PRO A C 1
ATOM 672 O O . PRO A 1 86 ? 4.304 16.279 -6.792 1.00 94.06 86 PRO A O 1
ATOM 675 N N . THR A 1 87 ? 2.434 15.874 -5.617 1.00 95.62 87 THR A N 1
ATOM 676 C CA . THR A 1 87 ? 3.082 15.859 -4.287 1.00 95.62 87 THR A CA 1
ATOM 677 C C . THR A 1 87 ? 2.850 14.577 -3.480 1.00 95.62 87 THR A C 1
ATOM 679 O O . THR A 1 87 ? 3.775 14.086 -2.835 1.00 95.62 87 THR A O 1
ATOM 682 N N . ALA A 1 88 ? 1.659 13.983 -3.573 1.00 96.81 88 ALA A N 1
ATOM 683 C CA . ALA A 1 88 ? 1.312 12.778 -2.829 1.00 96.81 88 ALA A CA 1
ATOM 684 C C . ALA A 1 88 ? 2.121 11.540 -3.241 1.00 96.81 88 ALA A C 1
ATOM 686 O O . ALA A 1 88 ? 2.089 11.139 -4.401 1.00 96.81 88 ALA A O 1
ATOM 687 N N . ALA A 1 89 ? 2.761 10.871 -2.285 1.00 97.56 89 ALA A N 1
ATOM 688 C CA . ALA A 1 89 ? 3.242 9.505 -2.465 1.00 97.56 89 ALA A CA 1
ATOM 689 C C . ALA A 1 89 ? 2.195 8.539 -1.906 1.00 97.56 89 ALA A C 1
ATOM 691 O O . ALA A 1 89 ? 1.846 8.639 -0.729 1.00 97.56 89 ALA A O 1
ATOM 692 N N . GLY A 1 90 ? 1.689 7.621 -2.727 1.00 97.88 90 GLY A N 1
ATOM 693 C CA . GLY A 1 90 ? 0.638 6.704 -2.304 1.00 97.88 90 GLY A CA 1
ATOM 694 C C . GLY A 1 90 ? 0.507 5.452 -3.160 1.00 97.88 90 GLY A C 1
ATOM 695 O O . GLY A 1 90 ? 0.992 5.391 -4.289 1.00 97.88 90 GLY A O 1
ATOM 696 N N . VAL A 1 91 ? -0.166 4.454 -2.595 1.00 97.94 91 VAL A N 1
ATOM 697 C CA . VAL A 1 91 ? -0.434 3.150 -3.204 1.00 97.94 91 VAL A CA 1
ATOM 698 C C . VAL A 1 91 ? -1.860 2.694 -2.895 1.00 97.94 91 VAL A C 1
ATOM 700 O O . VAL A 1 91 ? -2.350 2.857 -1.774 1.00 97.94 91 VAL A O 1
ATOM 703 N N . HIS A 1 92 ? -2.527 2.119 -3.893 1.00 97.75 92 HIS A N 1
ATOM 704 C CA . HIS A 1 92 ? -3.798 1.420 -3.753 1.00 97.75 92 HIS A CA 1
ATOM 705 C C . HIS A 1 92 ? -3.594 -0.048 -4.124 1.00 97.75 92 HIS A C 1
ATOM 707 O O . HIS A 1 92 ? -3.244 -0.363 -5.259 1.00 97.75 92 HIS A O 1
ATOM 713 N N . LEU A 1 93 ? -3.826 -0.928 -3.155 1.00 97.94 93 LEU A N 1
ATOM 714 C CA . LEU A 1 93 ? -3.741 -2.375 -3.303 1.00 97.94 93 LEU A CA 1
ATOM 715 C C . LEU A 1 93 ? -5.137 -2.980 -3.280 1.00 97.94 93 LEU A C 1
ATOM 717 O O . LEU A 1 93 ? -5.925 -2.619 -2.403 1.00 97.94 93 LEU A O 1
ATOM 721 N N . ILE A 1 94 ? -5.419 -3.919 -4.179 1.00 97.38 94 ILE A N 1
ATOM 722 C CA . ILE A 1 94 ? -6.646 -4.726 -4.172 1.00 97.38 94 ILE A CA 1
ATOM 723 C C . ILE A 1 94 ? -6.258 -6.188 -3.960 1.00 97.38 94 ILE A C 1
ATOM 725 O O . ILE A 1 94 ? -5.296 -6.674 -4.543 1.00 97.38 94 ILE A O 1
ATOM 729 N N . TYR A 1 95 ? -6.996 -6.878 -3.099 1.00 96.50 95 TYR A N 1
ATOM 730 C CA . TYR A 1 95 ? -6.780 -8.276 -2.767 1.00 96.50 95 TYR A CA 1
ATOM 731 C C . TYR A 1 95 ? -7.925 -9.119 -3.304 1.00 96.50 95 TYR A C 1
ATOM 733 O O . TYR A 1 95 ? -9.098 -8.836 -3.048 1.00 96.50 95 TYR A O 1
ATOM 741 N N . ASP A 1 96 ? -7.559 -10.205 -3.964 1.00 95.44 96 ASP A N 1
ATOM 742 C CA . ASP A 1 96 ? -8.435 -11.330 -4.215 1.00 95.44 96 ASP A CA 1
ATOM 743 C C . ASP A 1 96 ? -7.969 -12.506 -3.353 1.00 95.44 96 ASP A C 1
ATOM 745 O O . ASP A 1 96 ? -6.922 -13.105 -3.596 1.00 95.44 96 ASP A O 1
ATOM 749 N N . PHE A 1 97 ? -8.713 -12.804 -2.287 1.00 93.50 97 PHE A N 1
ATOM 750 C CA . PHE A 1 97 ? -8.351 -13.879 -1.361 1.00 93.50 97 PHE A CA 1
ATOM 751 C C . PHE A 1 97 ? -8.674 -15.272 -1.911 1.00 93.50 97 PHE A C 1
ATOM 753 O O . PHE A 1 97 ? -8.081 -16.243 -1.443 1.00 93.50 97 PHE A O 1
ATOM 760 N N . GLU A 1 98 ? -9.595 -15.375 -2.873 1.00 94.50 98 GLU A N 1
ATOM 761 C CA . GLU A 1 98 ? -9.970 -16.642 -3.502 1.00 94.50 98 GLU A CA 1
ATOM 762 C C . GLU A 1 98 ? -8.882 -17.078 -4.486 1.00 94.50 98 GLU A C 1
ATOM 764 O O . GLU A 1 98 ? -8.380 -18.200 -4.400 1.00 94.50 98 GLU A O 1
ATOM 769 N N . PHE A 1 99 ? -8.440 -16.153 -5.341 1.00 95.19 99 PHE A N 1
ATOM 770 C CA . PHE A 1 99 ? -7.367 -16.387 -6.311 1.00 95.19 99 PHE A CA 1
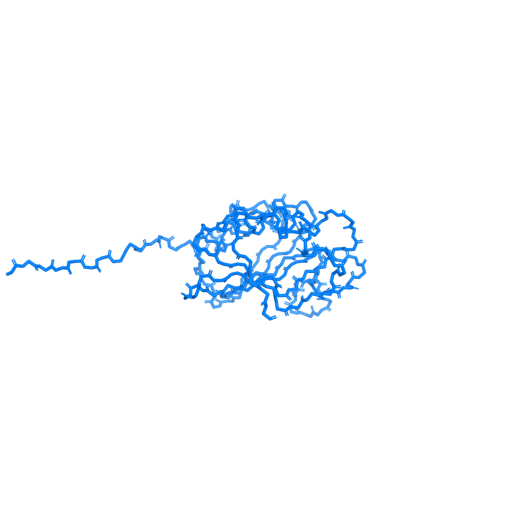ATOM 771 C C . PHE A 1 99 ? -5.963 -16.100 -5.766 1.00 95.19 99 PHE A C 1
ATOM 773 O O . PHE A 1 99 ? -4.975 -16.348 -6.452 1.00 95.19 99 PHE A O 1
ATOM 780 N N . LYS A 1 100 ? -5.860 -15.629 -4.514 1.00 96.25 100 LYS A N 1
ATOM 781 C CA . LYS A 1 100 ? -4.600 -15.263 -3.844 1.00 96.25 100 LYS A CA 1
ATOM 782 C C . LYS A 1 100 ? -3.786 -14.262 -4.662 1.00 96.25 100 LYS A C 1
ATOM 784 O O . LYS A 1 100 ? -2.579 -14.411 -4.848 1.00 96.25 100 LYS A O 1
ATOM 789 N N . THR A 1 101 ? -4.451 -13.224 -5.147 1.00 96.69 101 THR A N 1
ATOM 790 C CA . THR A 1 101 ? -3.833 -12.183 -5.969 1.00 96.69 101 THR A CA 1
ATOM 791 C C . THR A 1 101 ? -3.814 -10.860 -5.214 1.00 96.69 101 THR A C 1
ATOM 793 O O . THR A 1 101 ? -4.808 -10.468 -4.605 1.00 96.69 101 THR A O 1
ATOM 796 N N . MET A 1 102 ? -2.685 -10.154 -5.251 1.00 97.31 102 MET A N 1
ATOM 797 C CA . MET A 1 102 ? -2.577 -8.766 -4.807 1.00 97.31 102 MET A CA 1
ATOM 798 C C . MET A 1 102 ? -2.263 -7.876 -6.008 1.00 97.31 102 MET A C 1
ATOM 800 O O . MET A 1 102 ? -1.204 -7.989 -6.618 1.00 97.31 102 MET A O 1
ATOM 804 N N . GLU A 1 103 ? -3.170 -6.972 -6.336 1.00 97.00 103 GLU A N 1
ATOM 805 C CA . GLU A 1 103 ? -3.028 -6.030 -7.437 1.00 97.00 103 GLU A CA 1
ATOM 806 C C . GLU A 1 103 ? -2.496 -4.685 -6.937 1.00 97.00 103 GLU A C 1
ATOM 808 O O . GLU A 1 103 ? -3.040 -4.115 -5.988 1.00 97.00 103 GLU A O 1
ATOM 813 N N . PHE A 1 104 ? -1.485 -4.134 -7.614 1.00 96.88 104 PHE A N 1
ATOM 814 C CA . PHE A 1 104 ? -1.178 -2.705 -7.508 1.00 96.88 104 PHE A CA 1
ATOM 815 C C . PHE A 1 104 ? -2.084 -1.924 -8.464 1.00 96.88 104 PHE A C 1
ATOM 817 O O . PHE A 1 104 ? -1.715 -1.647 -9.603 1.00 96.88 104 PHE A O 1
ATOM 824 N N . TYR A 1 105 ? -3.272 -1.563 -7.980 1.00 95.75 105 TYR A N 1
ATOM 825 C CA . TYR A 1 105 ? -4.276 -0.851 -8.771 1.00 95.75 105 TYR A CA 1
ATOM 826 C C . TYR A 1 105 ? -3.831 0.580 -9.116 1.00 95.75 105 TYR A C 1
ATOM 828 O O . TYR A 1 105 ? -3.989 1.048 -10.240 1.00 95.75 105 TYR A O 1
ATOM 836 N N . GLU A 1 106 ? -3.238 1.288 -8.150 1.00 95.50 106 GLU A N 1
ATOM 837 C CA . GLU A 1 106 ? -2.631 2.604 -8.369 1.00 95.50 106 GLU A CA 1
ATOM 838 C C . GLU A 1 106 ? -1.349 2.748 -7.546 1.00 95.50 106 GLU A C 1
ATOM 840 O O . GLU A 1 106 ? -1.260 2.273 -6.411 1.00 95.50 106 GLU A O 1
ATOM 845 N N . LEU A 1 107 ? -0.369 3.463 -8.093 1.00 95.38 107 LEU A N 1
ATOM 846 C CA . LEU A 1 107 ? 0.823 3.885 -7.371 1.00 95.38 107 LEU A CA 1
ATOM 847 C C . LEU A 1 107 ? 1.284 5.242 -7.903 1.00 95.38 107 LEU A C 1
ATOM 849 O O . LEU A 1 107 ? 1.397 5.442 -9.112 1.00 95.38 107 LEU A O 1
ATOM 853 N N . ASN A 1 108 ? 1.588 6.163 -6.992 1.00 95.94 108 ASN A N 1
ATOM 854 C CA . ASN A 1 108 ? 2.159 7.460 -7.319 1.00 95.94 108 ASN A CA 1
ATOM 855 C C . ASN A 1 108 ? 3.316 7.796 -6.385 1.00 95.94 108 ASN A C 1
ATOM 857 O O . ASN A 1 108 ? 3.244 7.582 -5.178 1.00 95.94 108 ASN A O 1
ATOM 861 N N . SER A 1 109 ? 4.392 8.342 -6.942 1.00 94.62 109 SER A N 1
ATOM 862 C CA . SER A 1 109 ? 5.592 8.701 -6.191 1.00 94.62 109 SER A CA 1
ATOM 863 C C . SER A 1 109 ? 6.310 9.854 -6.895 1.00 94.62 109 SER A C 1
ATOM 865 O O . SER A 1 109 ? 7.153 9.599 -7.754 1.00 94.62 109 SER A O 1
ATOM 867 N N . PRO A 1 110 ? 6.015 11.116 -6.548 1.00 91.75 110 PRO A N 1
ATOM 868 C CA . PRO A 1 110 ? 6.608 12.268 -7.227 1.00 91.75 110 PRO A CA 1
ATOM 869 C C . PRO A 1 110 ? 8.080 12.472 -6.852 1.00 91.75 110 PRO A C 1
ATOM 871 O O . PRO A 1 110 ? 8.860 12.994 -7.643 1.00 91.75 110 PRO A O 1
ATOM 874 N N . ALA A 1 111 ? 8.487 12.008 -5.666 1.00 92.06 111 ALA A N 1
ATOM 875 C CA . ALA A 1 111 ? 9.884 11.954 -5.253 1.00 92.06 111 ALA A CA 1
ATOM 876 C C . ALA A 1 111 ? 10.465 10.544 -5.451 1.00 92.06 111 ALA A C 1
ATOM 878 O O . ALA A 1 111 ? 9.817 9.532 -5.173 1.00 92.06 111 ALA A O 1
ATOM 879 N N . LYS A 1 112 ? 11.713 10.476 -5.928 1.00 90.12 112 LYS A N 1
ATOM 880 C CA . LYS A 1 112 ? 12.417 9.219 -6.213 1.00 90.12 112 LYS A CA 1
ATOM 881 C C . LYS A 1 112 ? 12.575 8.369 -4.944 1.00 90.12 112 LYS A C 1
ATOM 883 O O . LYS A 1 112 ? 12.910 8.880 -3.882 1.00 90.12 112 LYS A O 1
ATOM 888 N N . GLY A 1 113 ? 12.385 7.057 -5.084 1.00 94.06 113 GLY A N 1
ATOM 889 C CA . GLY A 1 113 ? 12.625 6.062 -4.031 1.00 94.06 113 GLY A CA 1
ATOM 890 C C . GLY A 1 113 ? 11.390 5.664 -3.219 1.00 94.06 113 GLY A C 1
ATOM 891 O O . GLY A 1 113 ? 11.341 4.536 -2.735 1.00 94.06 113 GLY A O 1
ATOM 892 N N . TRP A 1 114 ? 10.362 6.513 -3.113 1.00 96.12 114 TRP A N 1
ATOM 893 C CA . TRP A 1 114 ? 9.158 6.168 -2.345 1.00 96.12 114 TRP A CA 1
ATOM 894 C C . TRP A 1 114 ? 8.324 5.067 -2.991 1.00 96.12 114 TRP A C 1
ATOM 896 O O . TRP A 1 114 ? 7.879 4.168 -2.285 1.00 96.12 114 TRP A O 1
ATOM 906 N N . GLY A 1 115 ? 8.187 5.073 -4.320 1.00 96.25 115 GLY A N 1
ATOM 907 C CA . GLY A 1 115 ? 7.508 4.003 -5.057 1.00 96.25 115 GLY A CA 1
ATOM 908 C C . GLY A 1 115 ? 8.085 2.621 -4.743 1.00 96.25 115 GLY A C 1
ATOM 909 O O . GLY A 1 115 ? 7.354 1.715 -4.364 1.00 96.25 115 GLY A O 1
ATOM 910 N N . GLU A 1 116 ? 9.410 2.479 -4.797 1.00 97.06 116 GLU A N 1
ATOM 911 C CA . GLU A 1 116 ? 10.093 1.218 -4.485 1.00 97.06 116 GLU A CA 1
ATOM 912 C C . GLU A 1 116 ? 9.920 0.801 -3.018 1.00 97.06 116 GLU A C 1
ATOM 914 O O . GLU A 1 116 ? 9.699 -0.378 -2.738 1.00 97.06 116 GLU A O 1
ATOM 919 N N . LYS A 1 117 ? 9.982 1.757 -2.080 1.00 98.06 117 LYS A N 1
ATOM 920 C CA . LYS A 1 117 ? 9.732 1.499 -0.654 1.00 98.06 117 LYS A CA 1
ATOM 921 C C . LYS A 1 117 ? 8.296 1.024 -0.405 1.00 98.06 117 LYS A C 1
ATOM 923 O O . LYS A 1 117 ? 8.106 0.087 0.365 1.00 98.06 117 LYS A O 1
ATOM 928 N N . MET A 1 118 ? 7.304 1.621 -1.072 1.00 97.94 118 MET A N 1
ATOM 929 C CA . MET A 1 118 ? 5.903 1.189 -0.985 1.00 97.94 118 MET A CA 1
ATOM 930 C C . MET A 1 118 ? 5.702 -0.207 -1.578 1.00 97.94 118 MET A C 1
ATOM 932 O O . MET A 1 118 ? 5.025 -1.029 -0.962 1.00 97.94 118 MET A O 1
ATOM 936 N N . VAL A 1 119 ? 6.331 -0.514 -2.718 1.00 97.69 119 VAL A N 1
ATOM 937 C CA . VAL A 1 119 ? 6.311 -1.868 -3.296 1.00 97.69 119 VAL A CA 1
ATOM 938 C C . VAL A 1 119 ? 6.926 -2.871 -2.320 1.00 97.69 119 VAL A C 1
ATOM 940 O O . VAL A 1 119 ? 6.285 -3.865 -1.995 1.00 97.69 119 VAL A O 1
ATOM 943 N N . ASN A 1 120 ? 8.108 -2.583 -1.767 1.00 97.88 120 ASN A N 1
ATOM 944 C CA . ASN A 1 120 ? 8.750 -3.450 -0.776 1.00 97.88 120 ASN A CA 1
ATOM 945 C C . ASN A 1 120 ? 7.847 -3.710 0.440 1.00 97.88 120 ASN A C 1
ATOM 947 O O . ASN A 1 120 ? 7.631 -4.857 0.823 1.00 97.88 120 ASN A O 1
ATOM 951 N N . ALA A 1 121 ? 7.293 -2.644 1.025 1.00 97.56 121 ALA A N 1
ATOM 952 C CA . ALA A 1 121 ? 6.405 -2.726 2.183 1.00 97.56 121 ALA A CA 1
ATOM 953 C C . ALA A 1 121 ? 5.136 -3.547 1.892 1.00 97.56 121 ALA A C 1
ATOM 955 O O . ALA A 1 121 ? 4.641 -4.257 2.769 1.00 97.56 121 ALA A O 1
ATOM 956 N N . SER A 1 122 ? 4.635 -3.484 0.656 1.00 97.38 122 SER A N 1
ATOM 957 C CA . SER A 1 122 ? 3.469 -4.255 0.216 1.00 97.38 122 SER A CA 1
ATOM 958 C C . SER A 1 122 ? 3.797 -5.741 0.038 1.00 97.38 122 SER A C 1
ATOM 960 O O . SER A 1 122 ? 3.007 -6.592 0.438 1.00 97.38 122 SER A O 1
ATOM 962 N N . LEU A 1 123 ? 4.975 -6.056 -0.513 1.00 96.81 123 LEU A N 1
ATOM 963 C CA . LEU A 1 123 ? 5.380 -7.420 -0.865 1.00 96.81 123 LEU A CA 1
ATOM 964 C C . LEU A 1 123 ? 5.985 -8.221 0.291 1.00 96.81 123 LEU A C 1
ATOM 966 O O . LEU A 1 123 ? 5.832 -9.436 0.322 1.00 96.81 123 LEU A O 1
ATOM 970 N N . GLN A 1 124 ? 6.656 -7.584 1.254 1.00 92.94 124 GLN A N 1
ATOM 971 C CA . GLN A 1 124 ? 7.437 -8.307 2.272 1.00 92.94 124 GLN A CA 1
ATOM 972 C C . GLN A 1 124 ? 6.611 -9.234 3.182 1.00 92.94 124 GLN A C 1
ATOM 974 O O . GLN A 1 124 ? 7.161 -10.124 3.825 1.00 92.94 124 GLN A O 1
ATOM 979 N N . SER A 1 125 ? 5.295 -9.025 3.250 1.00 85.62 125 SER A N 1
ATOM 980 C CA . SER A 1 125 ? 4.362 -9.859 4.020 1.00 85.62 125 SER A CA 1
ATOM 981 C C . SER A 1 125 ? 3.480 -10.744 3.149 1.00 85.62 125 SER A C 1
ATOM 983 O O . SER A 1 125 ? 2.590 -11.422 3.667 1.00 85.62 125 SER A O 1
ATOM 985 N N . LEU A 1 126 ? 3.703 -10.727 1.836 1.00 93.81 126 LEU A N 1
ATOM 986 C CA . LEU A 1 126 ? 2.930 -11.512 0.899 1.00 93.81 126 LEU A CA 1
ATOM 987 C C . LEU A 1 126 ? 3.405 -12.976 0.955 1.00 93.81 126 LEU A C 1
ATOM 989 O O . LEU A 1 126 ? 4.601 -13.242 0.808 1.00 93.81 126 LEU A O 1
ATOM 993 N N . PRO A 1 127 ? 2.510 -13.948 1.201 1.00 93.50 127 PRO A N 1
ATOM 994 C CA . PRO A 1 127 ? 2.889 -15.355 1.193 1.00 93.50 127 PRO A CA 1
ATOM 995 C C . PRO A 1 127 ? 3.384 -15.811 -0.186 1.00 93.50 127 PRO A C 1
ATOM 997 O O . PRO A 1 127 ? 2.984 -15.277 -1.215 1.00 93.50 127 PRO A O 1
ATOM 1000 N N . LYS A 1 128 ? 4.234 -16.842 -0.221 1.00 91.25 128 LYS A N 1
ATOM 1001 C CA . LYS A 1 128 ? 4.858 -17.330 -1.468 1.00 91.25 128 LYS A CA 1
ATOM 1002 C C . LYS A 1 128 ? 3.871 -17.898 -2.493 1.00 91.25 128 LYS A C 1
ATOM 1004 O O . LYS A 1 128 ? 4.226 -18.027 -3.657 1.00 91.25 128 LYS A O 1
ATOM 1009 N N . ASP A 1 129 ? 2.685 -18.303 -2.050 1.00 94.31 129 ASP A N 1
ATOM 1010 C CA . ASP A 1 129 ? 1.620 -18.853 -2.890 1.00 94.31 129 ASP A CA 1
ATOM 1011 C C . ASP A 1 129 ? 0.664 -17.781 -3.431 1.00 94.31 129 ASP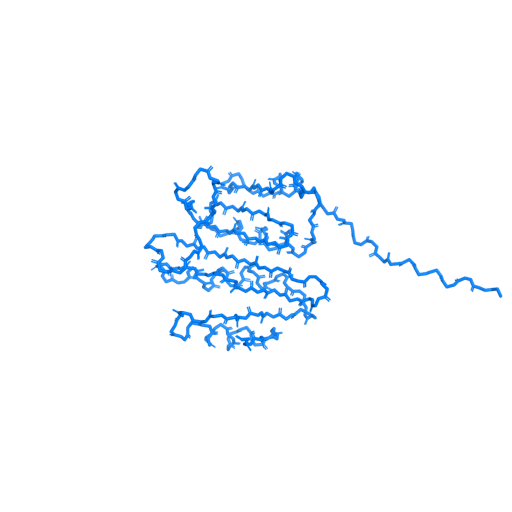 A C 1
ATOM 1013 O O . ASP A 1 129 ? -0.366 -18.128 -4.004 1.00 94.31 129 ASP A O 1
ATOM 1017 N N . TRP A 1 130 ? 0.988 -16.501 -3.232 1.00 96.38 130 TRP A N 1
ATOM 1018 C CA . TRP A 1 130 ? 0.258 -15.375 -3.798 1.00 96.38 130 TRP A CA 1
ATOM 1019 C C . TRP A 1 130 ? 0.922 -14.848 -5.066 1.00 96.38 130 TRP A C 1
ATOM 1021 O O . TRP A 1 130 ? 2.143 -14.899 -5.237 1.00 96.38 130 TRP A O 1
ATOM 1031 N N . GLU A 1 131 ? 0.094 -14.282 -5.931 1.00 96.88 131 GLU A N 1
ATOM 1032 C CA . GLU A 1 131 ? 0.497 -13.657 -7.185 1.00 96.88 131 GLU A CA 1
ATOM 1033 C C . GLU A 1 131 ? 0.328 -12.139 -7.093 1.00 96.88 131 GLU A C 1
ATOM 1035 O O . GLU A 1 131 ? -0.563 -11.632 -6.408 1.00 96.88 131 GLU A O 1
ATOM 1040 N N . VAL A 1 132 ? 1.198 -11.399 -7.775 1.00 97.19 132 VAL A N 1
ATOM 1041 C CA . VAL A 1 132 ? 1.174 -9.936 -7.818 1.00 97.19 132 VAL A CA 1
ATOM 1042 C C . VAL A 1 132 ? 0.710 -9.496 -9.192 1.00 97.19 132 VAL A C 1
ATOM 1044 O O . VAL A 1 132 ? 1.372 -9.792 -10.182 1.00 97.19 132 VAL A O 1
ATOM 1047 N N . ALA A 1 133 ? -0.410 -8.787 -9.260 1.00 95.94 133 ALA A N 1
ATOM 1048 C CA . ALA A 1 133 ? -0.987 -8.333 -10.517 1.00 95.94 133 ALA A CA 1
ATOM 1049 C C . ALA A 1 133 ? -0.686 -6.856 -10.798 1.00 95.94 133 ALA A C 1
ATOM 1051 O O . ALA A 1 133 ? -0.730 -6.001 -9.907 1.00 95.94 133 ALA A O 1
ATOM 1052 N N . LEU A 1 134 ? -0.420 -6.572 -12.071 1.00 92.56 134 LEU A N 1
ATOM 1053 C CA . LEU A 1 134 ? -0.294 -5.241 -12.647 1.00 92.56 134 LEU A CA 1
ATOM 1054 C C . LEU A 1 134 ? -1.195 -5.169 -13.882 1.00 92.56 134 LEU A C 1
ATOM 1056 O O . LEU A 1 134 ? -0.883 -5.785 -14.900 1.00 92.56 134 LEU A O 1
ATOM 1060 N N . VAL A 1 135 ? -2.299 -4.426 -13.781 1.00 82.88 135 VAL A N 1
ATOM 1061 C CA . VAL A 1 135 ? -3.274 -4.280 -14.880 1.00 82.88 135 VAL A CA 1
ATOM 1062 C C . VAL A 1 135 ? -2.902 -3.124 -15.813 1.00 82.88 135 VAL A C 1
ATOM 1064 O O . VAL A 1 135 ? -3.120 -3.184 -17.015 1.00 82.88 135 VAL A O 1
ATOM 1067 N N . PHE A 1 136 ? -2.306 -2.048 -15.289 1.00 79.69 136 PHE A N 1
ATOM 1068 C CA . PHE A 1 136 ? -1.884 -0.918 -16.119 1.00 79.69 136 PHE A CA 1
ATOM 1069 C C . PHE A 1 136 ? -0.543 -0.333 -15.672 1.00 79.69 136 PHE A C 1
ATOM 1071 O O . PHE A 1 136 ? -0.354 0.022 -14.508 1.00 79.69 136 PHE A O 1
ATOM 1078 N N . ASP A 1 137 ? 0.375 -0.166 -16.628 1.00 84.00 137 ASP A N 1
ATOM 1079 C CA . ASP A 1 137 ? 1.692 0.433 -16.410 1.00 84.00 137 ASP A CA 1
ATOM 1080 C C . ASP A 1 137 ? 1.778 1.839 -17.023 1.00 84.00 137 ASP A C 1
ATOM 1082 O O . ASP A 1 137 ? 1.904 2.013 -18.233 1.00 84.00 137 ASP A O 1
ATOM 1086 N N . TRP A 1 138 ? 1.753 2.852 -16.157 1.00 81.00 138 TRP A N 1
ATOM 1087 C CA . TRP A 1 138 ? 1.942 4.267 -16.512 1.00 81.00 138 TRP A CA 1
ATOM 1088 C C . TRP A 1 138 ? 3.336 4.786 -16.132 1.00 81.00 138 TRP A C 1
ATOM 1090 O O . TRP A 1 138 ? 3.582 5.991 -16.098 1.00 81.00 138 TRP A O 1
ATOM 1100 N N . SER A 1 139 ? 4.238 3.878 -15.763 1.00 81.19 139 SER A N 1
ATOM 1101 C CA . SER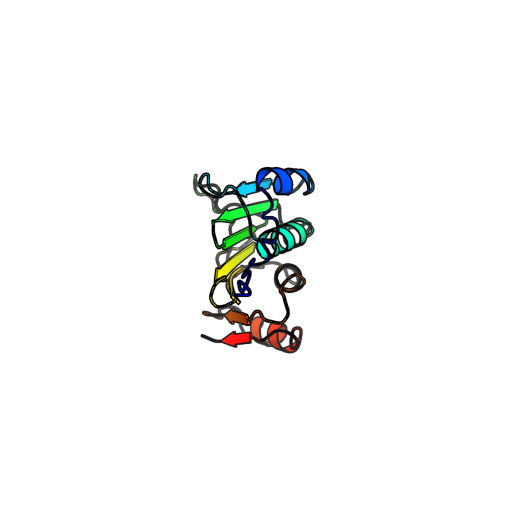 A 1 139 ? 5.421 4.160 -14.952 1.00 81.19 139 SER A CA 1
ATOM 1102 C C . SER A 1 139 ? 6.727 4.228 -15.753 1.00 81.19 139 SER A C 1
ATOM 1104 O O . SER A 1 139 ? 7.793 4.455 -15.180 1.00 81.19 139 SER A O 1
ATOM 1106 N N . ASN A 1 140 ? 6.641 4.057 -17.079 1.00 84.88 140 ASN A N 1
ATOM 1107 C CA . ASN A 1 140 ? 7.763 4.091 -18.021 1.00 84.88 140 ASN A CA 1
ATOM 1108 C C . ASN A 1 140 ? 8.943 3.195 -17.573 1.00 84.88 140 ASN A C 1
ATOM 1110 O O . ASN A 1 140 ? 10.072 3.661 -17.393 1.00 84.88 140 ASN A O 1
ATOM 1114 N N . GLY A 1 141 ? 8.658 1.909 -17.333 1.00 90.44 141 GLY A N 1
ATOM 1115 C CA . GLY A 1 141 ? 9.656 0.890 -16.983 1.00 90.44 141 GLY A CA 1
ATOM 1116 C C . GLY A 1 141 ? 10.029 0.819 -15.498 1.00 90.44 141 GLY A C 1
ATOM 1117 O O . GLY A 1 141 ? 11.001 0.152 -15.135 1.00 90.44 141 GLY A O 1
ATOM 1118 N N . PHE A 1 142 ? 9.303 1.502 -14.604 1.00 93.19 142 PHE A N 1
ATOM 1119 C CA . PHE A 1 142 ? 9.482 1.295 -13.162 1.00 93.19 142 PHE A CA 1
ATOM 1120 C C . PHE A 1 142 ? 9.053 -0.116 -12.747 1.00 93.19 142 PHE A C 1
ATOM 1122 O O . PHE A 1 142 ? 9.796 -0.762 -12.008 1.00 93.19 142 PHE A O 1
ATOM 1129 N N . TRP A 1 143 ? 7.926 -0.625 -13.252 1.00 94.44 143 TRP A N 1
ATOM 1130 C CA . TRP A 1 143 ? 7.468 -1.972 -12.904 1.00 94.44 143 TRP A CA 1
ATOM 1131 C C . TRP A 1 143 ? 8.402 -3.072 -13.408 1.00 94.44 143 TRP A C 1
ATOM 1133 O O . TRP A 1 143 ? 8.674 -4.000 -12.656 1.00 94.44 143 TRP A O 1
ATOM 1143 N N . ASP A 1 144 ? 9.024 -2.910 -14.577 1.00 94.12 144 ASP A N 1
ATOM 1144 C CA . ASP A 1 144 ? 10.035 -3.859 -15.072 1.00 94.12 144 ASP A CA 1
ATOM 1145 C C . ASP A 1 144 ? 11.221 -3.982 -14.100 1.00 94.12 144 ASP A C 1
ATOM 1147 O O . ASP A 1 144 ? 11.733 -5.072 -13.843 1.00 94.12 144 ASP A O 1
ATOM 1151 N N . LYS A 1 145 ? 11.635 -2.863 -13.488 1.00 95.00 145 LYS A N 1
ATOM 1152 C CA . LYS A 1 145 ? 12.677 -2.862 -12.447 1.00 95.00 145 LYS A CA 1
ATOM 1153 C C . LYS A 1 145 ? 12.197 -3.537 -11.166 1.00 95.00 145 LYS A C 1
ATOM 1155 O O . LYS A 1 145 ? 12.990 -4.208 -10.507 1.00 95.00 145 LYS A O 1
ATOM 1160 N N . MET A 1 146 ? 10.930 -3.348 -10.792 1.00 96.19 146 MET A N 1
ATOM 1161 C CA . MET A 1 146 ? 10.356 -4.005 -9.616 1.00 96.19 146 MET A CA 1
ATOM 1162 C C . MET A 1 146 ? 10.270 -5.519 -9.821 1.00 96.19 146 MET A C 1
ATOM 1164 O O . MET A 1 146 ? 10.647 -6.259 -8.919 1.00 96.19 146 MET A O 1
ATOM 1168 N N . GLU A 1 147 ? 9.879 -5.988 -11.003 1.00 95.00 147 GLU A N 1
ATOM 1169 C CA . GLU A 1 147 ? 9.841 -7.417 -11.336 1.00 95.00 147 GLU A CA 1
ATOM 1170 C C . GLU A 1 147 ? 11.218 -8.068 -11.271 1.00 95.00 147 GLU A C 1
ATOM 1172 O O . GLU A 1 147 ? 11.390 -9.112 -10.645 1.00 95.00 147 GLU A O 1
ATOM 1177 N N . GLN A 1 148 ? 12.225 -7.420 -11.863 1.00 95.62 148 GLN A N 1
ATOM 1178 C CA . GLN A 1 148 ? 13.603 -7.906 -11.810 1.00 95.62 148 GLN A CA 1
ATOM 1179 C C . GLN A 1 148 ? 14.122 -7.975 -10.371 1.00 95.62 148 GLN A C 1
ATOM 1181 O O . GLN A 1 148 ? 14.783 -8.944 -9.993 1.00 95.62 148 GLN A O 1
ATOM 1186 N N . LYS A 1 149 ? 13.817 -6.954 -9.560 1.00 96.56 149 LYS A N 1
ATOM 1187 C CA . LYS A 1 149 ? 14.259 -6.875 -8.165 1.00 96.56 149 LYS A CA 1
ATOM 1188 C C . LYS A 1 149 ? 13.543 -7.891 -7.271 1.00 96.56 149 LYS A C 1
ATOM 1190 O O . LYS A 1 149 ? 14.180 -8.535 -6.440 1.00 96.56 149 LYS A O 1
ATOM 1195 N N . TYR A 1 150 ? 12.232 -8.030 -7.424 1.00 95.00 150 TYR A N 1
ATOM 1196 C CA . TYR A 1 150 ? 11.387 -8.934 -6.646 1.00 95.00 150 TYR A CA 1
ATOM 1197 C C . TYR A 1 150 ? 11.011 -10.161 -7.485 1.00 95.00 150 TYR A C 1
ATOM 1199 O O . TYR A 1 150 ? 9.846 -10.516 -7.614 1.00 95.00 150 TYR A O 1
ATOM 1207 N N . ASN A 1 151 ? 12.015 -10.842 -8.034 1.00 92.25 151 ASN A N 1
ATOM 1208 C CA . ASN A 1 151 ? 11.834 -12.027 -8.883 1.00 92.25 151 ASN A CA 1
ATOM 1209 C C . ASN A 1 151 ? 11.383 -13.294 -8.125 1.00 92.25 151 ASN A C 1
ATOM 1211 O O . ASN A 1 151 ? 11.156 -14.337 -8.733 1.00 92.25 151 ASN A O 1
ATOM 1215 N N . HIS A 1 152 ? 11.276 -13.214 -6.796 1.00 89.88 152 HIS A N 1
ATOM 1216 C CA . HIS A 1 152 ? 10.819 -14.303 -5.935 1.00 89.88 152 HIS A CA 1
ATOM 1217 C C . HIS A 1 152 ? 9.292 -14.351 -5.777 1.00 89.88 152 HIS A C 1
ATOM 1219 O O . HIS A 1 152 ? 8.785 -15.329 -5.230 1.00 89.88 152 HIS A O 1
ATOM 1225 N N . VAL A 1 153 ? 8.572 -13.309 -6.214 1.00 93.25 153 VAL A N 1
ATOM 1226 C CA . VAL A 1 153 ? 7.106 -13.322 -6.313 1.00 93.25 153 VAL A CA 1
ATOM 1227 C C . VAL A 1 153 ? 6.694 -13.551 -7.762 1.00 93.25 153 VAL A C 1
ATOM 1229 O O . VAL A 1 153 ? 7.414 -13.189 -8.695 1.00 93.25 153 VAL A O 1
ATOM 1232 N N . ARG A 1 154 ? 5.531 -14.170 -7.960 1.00 94.69 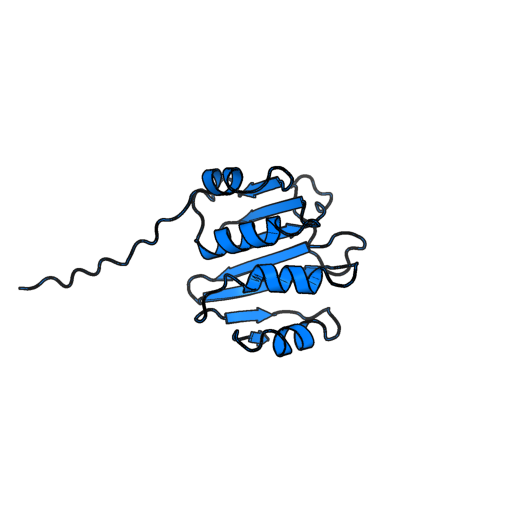154 ARG A N 1
ATOM 1233 C CA . ARG A 1 154 ? 4.985 -14.393 -9.297 1.00 94.69 154 ARG A CA 1
ATOM 1234 C C . ARG A 1 154 ? 4.222 -13.154 -9.749 1.00 94.69 154 ARG A C 1
ATOM 1236 O O . ARG A 1 154 ? 3.202 -12.818 -9.157 1.00 94.69 154 ARG A O 1
ATOM 1243 N N . TRP A 1 155 ? 4.709 -12.511 -10.803 1.00 95.12 155 TRP A N 1
ATOM 1244 C CA . TRP A 1 155 ? 4.074 -11.341 -11.402 1.00 95.12 155 TRP A CA 1
ATOM 1245 C C . TRP A 1 155 ? 3.118 -11.748 -12.525 1.00 95.12 155 TRP A C 1
ATOM 1247 O O . TRP A 1 155 ? 3.448 -12.592 -13.360 1.00 95.12 155 TRP A O 1
ATOM 1257 N N . LEU A 1 156 ? 1.941 -11.133 -12.544 1.00 93.62 156 LEU A N 1
ATOM 1258 C CA . LEU A 1 156 ? 0.959 -11.216 -13.613 1.00 93.62 156 LEU A CA 1
ATOM 1259 C C . LEU A 1 156 ? 0.819 -9.840 -14.265 1.00 93.62 156 LEU A C 1
ATOM 1261 O O . LEU A 1 156 ? 0.435 -8.872 -13.607 1.00 93.62 156 LEU A O 1
ATOM 1265 N N . ARG A 1 157 ? 1.098 -9.769 -15.566 1.00 85.25 157 ARG A N 1
ATOM 1266 C CA . ARG A 1 157 ? 0.725 -8.636 -16.418 1.00 85.25 157 ARG A CA 1
ATOM 1267 C C . ARG A 1 157 ? -0.607 -8.987 -17.065 1.00 85.25 157 ARG A C 1
ATOM 1269 O O . ARG A 1 157 ? -0.680 -10.005 -17.756 1.00 85.25 157 ARG A O 1
ATOM 1276 N N . ILE A 1 158 ? -1.636 -8.199 -16.774 1.00 74.25 158 ILE A N 1
ATOM 1277 C CA . ILE A 1 158 ? -3.007 -8.417 -17.254 1.00 74.25 158 ILE A CA 1
ATOM 1278 C C . ILE A 1 158 ? -3.351 -7.334 -18.267 1.00 74.25 158 ILE A C 1
ATOM 1280 O O . ILE A 1 158 ? -2.982 -6.172 -18.002 1.00 74.25 158 ILE A O 1
#

Secondary structure (DSSP, 8-state):
------------PEEHHHHHHHS-TTSEEEE-TT--EE-HHHHHHHHHHHTSTT--EEEEETTEEEEESSEESSTT-EE---TT-SS--EEEEEEETTTTEEEEEEEE-SSTTHHHHHHHHHHTT--TT-EEEES---SSSHHHHHHHHTTTSEEEE-

pLDDT: mean 88.6, std 14.38, range [37.97, 98.25]